Protein AF-A0A218UCF1-F1 (afdb_monomer)

pLDDT: mean 75.74, std 12.63, range [41.59, 90.06]

Sequence (157 aa):
MLAQFLASESQSLAMTVQILLKLDRLDLARKELKKMQEQDEDATLTQLATAWVNLALELAERGCPSLLLLNGQAAAAMGQGRWDEAEGLLHEALDKDSGHPETLLNLVVLSQHLGKAPEVTNRYLSQLKDAHKNHPFIKEYQAKVRTTLTAWPSNMH

InterPro domains:
  IPR006822 Coatomer, epsilon subunit [PF04733] (12-144)
  IPR006822 Coatomer, epsilon subunit [PTHR10805] (13-144)
  IPR011990 Tetratricopeptide-like helical domain superfamily [G3DSA:1.25.40.10] (2-148)
  IPR011990 Tetratricopeptide-like helical domain superfamily [SSF48452] (18-119)

Solvent-accessible surface area (backbone atoms only — not comparable to full-atom values): 8644 Å² total; per-residue (Å²): 109,68,70,59,52,51,50,52,52,50,49,52,47,41,53,48,30,53,51,28,52,75,67,74,36,56,72,57,22,54,56,49,47,50,55,37,44,74,72,40,55,86,39,71,60,36,47,49,47,48,51,52,52,50,52,52,44,52,48,55,72,69,60,51,68,46,61,66,53,33,42,50,52,20,51,52,28,47,76,70,70,39,51,72,61,18,50,54,36,39,49,58,35,35,77,74,41,80,64,43,59,67,45,35,49,54,49,33,53,49,32,59,74,72,66,48,62,67,66,62,35,50,49,37,55,48,51,38,46,73,64,42,73,81,40,70,64,58,56,52,50,54,48,51,55,49,50,61,61,67,70,68,74,90,87,86,128

Foldseek 3Di:
DVVVVLVVVLVVLLVVLVVCVVVVNLVVSVVSLVVSCVSPCPDPSSVVSVVSSVVSVCVVVVPPCDLVNLLVVLVVCVVVVNLVSSVVSLVVSCVVPVQDLSSLVSQLVSCVVVVHDVVSSVVSVVSPCVSPVPDPVVVVVVVVVVCVVVVDDDPDD

Nearest PDB structures (foldseek):
  5a1v-assembly1_Q  TM=5.827E-01  e=8.953E-13  Mus musculus
  3mkr-assembly1_A  TM=5.811E-01  e=8.953E-13  Bos taurus
  6tzt-assembly1_A  TM=5.743E-01  e=4.525E-12  Homo sapiens
  9g8o-assembly1_B  TM=5.319E-01  e=1.126E-01  Homo sapiens
  9hcj-assembly1_00  TM=4.157E-01  e=2.592E+00  Dictyostelium discoideum

Secondary structure (DSSP, 8-state):
-HHHHHHHHHHHHHHHHHHHHHTT-HHHHHHHHHHHHHH-SSSHHHHHHHHHHHHHHHHHHTT---HHHHHHHHHHHHHTT-HHHHHHHHHHHHHH-TT-HHHHHHHHHHHHHTT--HHHHHHHHHHHHHH-TT-HHHHHHHHHHHHHHHT--S---

Structure (mmCIF, N/CA/C/O backbone):
data_AF-A0A218UCF1-F1
#
_entry.id   AF-A0A218UCF1-F1
#
loop_
_atom_site.group_PDB
_atom_site.id
_atom_site.type_symbol
_atom_site.label_atom_id
_atom_site.label_alt_id
_atom_site.label_comp_id
_atom_site.label_asym_id
_atom_site.label_entity_id
_atom_site.label_seq_id
_atom_site.pdbx_PDB_ins_code
_atom_site.Cartn_x
_atom_site.Cartn_y
_atom_site.Cartn_z
_atom_site.occupancy
_atom_site.B_iso_or_equiv
_atom_site.auth_seq_id
_atom_site.auth_comp_id
_atom_site.auth_asym_id
_atom_site.auth_atom_id
_atom_site.pdbx_PDB_model_num
ATOM 1 N N . MET A 1 1 ? -13.095 -11.824 37.705 1.00 55.03 1 MET A N 1
ATOM 2 C CA . MET A 1 1 ? -13.439 -12.849 36.694 1.00 55.03 1 MET A CA 1
ATOM 3 C C . MET A 1 1 ? -14.139 -12.223 35.485 1.00 55.03 1 MET A C 1
ATOM 5 O O . MET A 1 1 ? -13.581 -12.317 34.404 1.00 55.03 1 MET A O 1
ATOM 9 N N . LEU A 1 2 ? -15.248 -11.484 35.653 1.00 51.50 2 LEU A N 1
ATOM 10 C CA . LEU A 1 2 ? -15.925 -10.768 34.550 1.00 51.50 2 LEU A CA 1
ATOM 11 C C . LEU A 1 2 ? -15.026 -9.759 33.810 1.00 51.50 2 LEU A C 1
ATOM 13 O O . LEU A 1 2 ? -14.935 -9.821 32.594 1.00 51.50 2 LEU A O 1
ATOM 17 N N . ALA A 1 3 ? -14.276 -8.911 34.523 1.00 56.88 3 ALA A N 1
ATOM 18 C CA . ALA A 1 3 ? -13.360 -7.948 33.891 1.00 56.88 3 ALA A CA 1
ATOM 19 C C . ALA A 1 3 ? -12.252 -8.611 33.045 1.00 56.88 3 ALA A C 1
ATOM 21 O O . ALA A 1 3 ? -11.808 -8.059 32.048 1.00 56.88 3 ALA A O 1
ATOM 22 N N . GLN A 1 4 ? -11.821 -9.818 33.418 1.00 58.22 4 GLN A N 1
ATOM 23 C CA . GLN A 1 4 ? -10.763 -10.550 32.716 1.00 58.22 4 GLN A CA 1
ATOM 24 C C . GLN A 1 4 ? -11.309 -11.299 31.492 1.00 58.22 4 GLN A C 1
ATOM 26 O O . GLN A 1 4 ? -10.628 -11.400 30.477 1.00 58.22 4 GLN A O 1
ATOM 31 N N . PHE A 1 5 ? -12.563 -11.756 31.569 1.00 57.03 5 PHE A N 1
ATOM 32 C CA . PHE A 1 5 ? -13.308 -12.307 30.439 1.00 57.03 5 PHE A CA 1
ATOM 33 C C . PHE A 1 5 ? -13.610 -11.222 29.390 1.00 57.03 5 PHE A C 1
ATOM 35 O O . PHE A 1 5 ? -13.285 -11.396 28.218 1.00 57.03 5 PHE A O 1
ATOM 42 N N . LEU A 1 6 ? -14.092 -10.054 29.826 1.00 56.75 6 LEU A N 1
ATOM 43 C CA . LEU A 1 6 ? -14.320 -8.888 28.962 1.00 56.75 6 LEU A CA 1
ATOM 44 C C . LEU A 1 6 ? -13.016 -8.369 28.334 1.00 56.75 6 LEU A C 1
ATOM 46 O O . LEU A 1 6 ? -12.990 -8.022 27.155 1.00 56.75 6 LEU A O 1
ATOM 50 N N . ALA A 1 7 ? -11.903 -8.389 29.078 1.00 62.69 7 ALA A N 1
ATOM 51 C CA . ALA A 1 7 ? -10.587 -8.053 28.535 1.00 62.69 7 ALA A CA 1
ATOM 52 C C . ALA A 1 7 ? -10.133 -9.035 27.439 1.00 62.69 7 ALA A C 1
ATOM 54 O O . ALA A 1 7 ? -9.508 -8.618 26.470 1.00 62.69 7 ALA A O 1
ATOM 55 N N . SER A 1 8 ? -10.453 -10.328 27.555 1.00 72.69 8 SER A N 1
ATOM 56 C CA . SER A 1 8 ? -10.092 -11.314 26.524 1.00 72.69 8 SER A CA 1
ATOM 57 C C . SER A 1 8 ? -10.919 -11.165 25.243 1.00 72.69 8 SER A C 1
ATOM 59 O O . SER A 1 8 ? -10.394 -11.310 24.138 1.00 72.69 8 SER A O 1
ATOM 61 N N . GLU A 1 9 ? -12.196 -10.810 25.383 1.00 74.75 9 GLU A N 1
ATOM 62 C CA . GLU A 1 9 ? -13.119 -10.642 24.260 1.00 74.75 9 GLU A CA 1
ATOM 63 C C . GLU A 1 9 ? -12.818 -9.351 23.479 1.00 74.75 9 GLU A C 1
ATOM 65 O O . GLU A 1 9 ? -12.666 -9.375 22.256 1.00 74.75 9 GLU A O 1
ATOM 70 N N . SER A 1 10 ? -12.585 -8.244 24.191 1.00 74.38 10 SER A N 1
ATOM 71 C CA . SER A 1 10 ? -12.153 -6.967 23.600 1.00 74.38 10 SER A CA 1
ATOM 72 C C . SER A 1 10 ? -10.777 -7.054 22.926 1.00 74.38 10 SER A C 1
ATOM 74 O O . SER A 1 10 ? -10.584 -6.479 21.856 1.00 74.38 10 SER A O 1
ATOM 76 N N . GLN A 1 11 ? -9.829 -7.825 23.475 1.00 81.25 11 GLN A N 1
ATOM 77 C CA . GLN A 1 11 ? -8.550 -8.110 22.808 1.00 81.25 11 GLN A CA 1
ATOM 78 C C . GLN A 1 11 ? -8.735 -8.876 21.494 1.00 81.25 11 GLN A C 1
ATOM 80 O O . GLN A 1 11 ? -8.093 -8.548 20.493 1.00 81.25 11 GLN A O 1
ATOM 85 N N . SER A 1 12 ? -9.615 -9.880 21.477 1.00 83.62 12 SER A N 1
ATOM 86 C CA . SER A 1 12 ? -9.919 -10.651 20.267 1.00 83.62 12 SER A CA 1
ATOM 87 C C . SER A 1 12 ? -10.544 -9.773 19.178 1.00 83.62 12 SER A C 1
ATOM 89 O O . SER A 1 12 ? -10.127 -9.830 18.014 1.00 83.62 12 SER A O 1
ATOM 91 N N . LEU A 1 13 ? -11.482 -8.901 19.556 1.00 85.38 13 LEU A N 1
ATOM 92 C CA . LEU A 1 13 ? -12.092 -7.934 18.646 1.00 85.38 13 LEU A CA 1
ATOM 93 C C . LEU A 1 13 ? -11.062 -6.926 18.117 1.00 85.38 13 LEU A C 1
ATOM 95 O O . LEU A 1 13 ? -10.999 -6.709 16.908 1.00 85.38 13 LEU A O 1
ATOM 99 N N . ALA A 1 14 ? -10.187 -6.393 18.975 1.00 85.25 14 ALA A N 1
ATOM 100 C CA . ALA A 1 14 ? -9.130 -5.464 18.571 1.00 85.25 14 ALA A CA 1
ATOM 101 C C . ALA A 1 14 ? -8.161 -6.085 17.548 1.00 85.25 14 ALA A C 1
ATOM 103 O O . ALA A 1 14 ? -7.832 -5.457 16.539 1.00 85.25 14 ALA A O 1
ATOM 104 N N . MET A 1 15 ? -7.738 -7.339 17.760 1.00 84.75 15 MET A N 1
ATOM 105 C CA . MET A 1 15 ? -6.906 -8.065 16.789 1.00 84.75 15 MET A CA 1
ATOM 106 C C . MET A 1 15 ? -7.650 -8.302 15.473 1.00 84.75 15 MET A C 1
ATOM 108 O O . MET A 1 15 ? -7.066 -8.171 14.398 1.00 84.75 15 MET A O 1
ATOM 112 N N . THR A 1 16 ? -8.947 -8.607 15.540 1.00 87.12 16 THR A N 1
ATOM 113 C CA . THR A 1 16 ? -9.783 -8.797 14.349 1.00 87.12 16 THR A CA 1
ATOM 114 C C . THR A 1 16 ? -9.886 -7.504 13.541 1.00 87.12 16 THR A C 1
ATOM 116 O O . THR A 1 16 ? -9.673 -7.531 12.330 1.00 87.12 16 THR A O 1
ATOM 119 N N . VAL A 1 17 ? -10.120 -6.361 14.196 1.00 86.44 17 VAL A N 1
ATOM 120 C CA . VAL A 1 17 ? -10.099 -5.033 13.558 1.00 86.44 17 VAL A CA 1
ATOM 121 C C . VAL A 1 17 ? -8.752 -4.793 12.873 1.00 86.44 17 VAL A C 1
ATOM 123 O O . VAL A 1 17 ? -8.720 -4.421 11.702 1.00 86.44 17 VAL A O 1
ATOM 126 N N . GLN A 1 18 ? -7.636 -5.079 13.549 1.00 83.44 18 GLN A N 1
ATOM 127 C CA . GLN A 1 18 ? -6.300 -4.896 12.980 1.00 83.44 18 GLN A CA 1
ATOM 128 C C . GLN A 1 18 ? -6.053 -5.773 11.738 1.00 83.44 18 GLN A C 1
ATOM 130 O O . GLN A 1 18 ? -5.503 -5.292 10.746 1.00 83.44 18 GLN A O 1
ATOM 135 N N . ILE A 1 19 ? -6.480 -7.040 11.760 1.00 82.06 19 ILE A N 1
ATOM 136 C CA . ILE A 1 19 ? -6.372 -7.952 10.609 1.00 82.06 19 ILE A CA 1
ATOM 137 C C . ILE A 1 19 ? -7.255 -7.468 9.454 1.00 82.06 19 ILE A C 1
ATOM 139 O O . ILE A 1 19 ? -6.800 -7.429 8.314 1.00 82.06 19 ILE A O 1
ATOM 143 N N . LEU A 1 20 ? -8.495 -7.058 9.731 1.00 82.38 20 LEU A N 1
ATOM 144 C CA . LEU A 1 20 ? -9.422 -6.563 8.709 1.00 82.38 20 LEU A CA 1
ATOM 145 C C . LEU A 1 20 ? -8.908 -5.290 8.031 1.00 82.38 20 LEU A C 1
ATOM 147 O O . LEU A 1 20 ? -9.030 -5.165 6.813 1.00 82.38 20 LEU A O 1
ATOM 151 N N . LEU A 1 21 ? -8.277 -4.390 8.790 1.00 78.25 21 LEU A N 1
ATOM 152 C CA . LEU A 1 21 ? -7.595 -3.217 8.239 1.00 78.25 21 LEU A CA 1
ATOM 153 C C . LEU A 1 21 ? -6.400 -3.609 7.360 1.00 78.25 21 LEU A C 1
ATOM 155 O O . LEU A 1 21 ? -6.213 -3.031 6.297 1.00 78.25 21 LEU A O 1
ATOM 159 N N . LYS A 1 22 ? -5.618 -4.628 7.7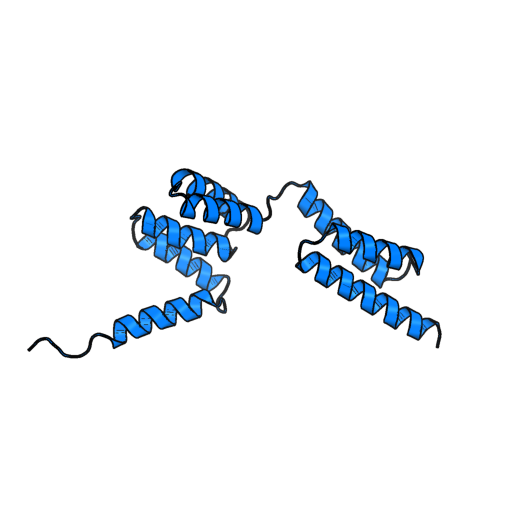45 1.00 72.31 22 LYS A N 1
ATOM 160 C CA . LYS A 1 22 ? -4.522 -5.159 6.909 1.00 72.31 22 LYS A CA 1
ATOM 161 C C . LYS A 1 22 ? -5.001 -5.835 5.621 1.00 72.31 22 LYS A C 1
ATOM 163 O O . LYS A 1 22 ? -4.218 -5.949 4.685 1.00 72.31 22 LYS A O 1
ATOM 168 N N . LEU A 1 23 ? -6.256 -6.278 5.577 1.00 73.75 23 LEU A N 1
ATOM 169 C CA . LEU A 1 23 ? -6.904 -6.861 4.400 1.00 73.75 23 LEU A CA 1
ATOM 170 C C . LEU A 1 23 ? -7.661 -5.823 3.552 1.00 73.75 23 LEU A C 1
ATOM 172 O O . LEU A 1 23 ? -8.422 -6.220 2.672 1.00 73.75 23 LEU A O 1
ATOM 176 N N . ASP A 1 24 ? -7.514 -4.522 3.835 1.00 70.81 24 ASP A N 1
ATOM 177 C CA . ASP A 1 24 ? -8.249 -3.430 3.173 1.00 70.81 24 ASP A CA 1
ATOM 178 C C . ASP A 1 24 ? -9.788 -3.557 3.277 1.00 70.81 24 ASP A C 1
ATOM 180 O O . ASP A 1 24 ? -10.553 -2.972 2.511 1.00 70.81 24 ASP A O 1
ATOM 184 N N . ARG A 1 25 ? -10.294 -4.304 4.269 1.00 81.81 25 ARG A N 1
ATOM 185 C CA . ARG A 1 25 ? -11.735 -4.496 4.513 1.00 81.81 25 ARG A CA 1
ATOM 186 C C . ARG A 1 25 ? -12.254 -3.524 5.565 1.00 81.81 25 ARG A C 1
ATOM 188 O O . ARG A 1 25 ? -12.751 -3.929 6.620 1.00 81.81 25 ARG A O 1
ATOM 195 N N . LEU A 1 26 ? -12.177 -2.235 5.244 1.00 82.38 26 LEU A N 1
ATOM 196 C CA . LEU A 1 26 ? -12.562 -1.137 6.136 1.00 82.38 26 LEU A CA 1
ATOM 197 C C . LEU A 1 26 ? -14.032 -1.231 6.596 1.00 82.38 26 LEU A C 1
ATOM 199 O O . LEU A 1 26 ? -14.335 -0.967 7.760 1.00 82.38 26 LEU A O 1
ATOM 203 N N . ASP A 1 27 ? -14.928 -1.719 5.736 1.00 81.38 27 ASP A N 1
ATOM 204 C CA . ASP A 1 27 ? -16.347 -1.926 6.065 1.00 81.38 27 ASP A CA 1
ATOM 205 C C . ASP A 1 27 ? -16.544 -2.914 7.224 1.00 81.38 27 ASP A C 1
ATOM 207 O O . ASP A 1 27 ? -17.342 -2.689 8.136 1.00 81.38 27 ASP A O 1
ATOM 211 N N . LEU A 1 28 ? -15.799 -4.025 7.194 1.00 82.75 28 LEU A N 1
ATOM 212 C CA . LEU A 1 28 ? -15.866 -5.050 8.232 1.00 82.75 28 LEU A CA 1
ATOM 213 C C . LEU A 1 28 ? -15.164 -4.575 9.504 1.00 82.75 28 LEU A C 1
ATOM 215 O O . LEU A 1 28 ? -15.672 -4.819 10.595 1.00 82.75 28 LEU A O 1
ATOM 219 N N . ALA A 1 29 ? -14.045 -3.856 9.370 1.00 86.19 29 ALA A N 1
ATOM 220 C CA . ALA A 1 29 ? -13.339 -3.274 10.508 1.00 86.19 29 ALA A CA 1
ATOM 221 C C . ALA A 1 29 ? -14.237 -2.298 11.290 1.00 86.19 29 ALA A C 1
ATOM 223 O O . ALA A 1 29 ? -14.308 -2.378 12.514 1.00 86.19 29 ALA A O 1
ATOM 224 N N . ARG A 1 30 ? -15.008 -1.448 10.593 1.00 87.19 30 ARG A N 1
ATOM 225 C CA . ARG A 1 30 ? -16.016 -0.567 11.212 1.00 87.19 30 ARG A CA 1
ATOM 226 C C . ARG A 1 30 ? -17.104 -1.351 11.950 1.00 87.19 30 ARG A C 1
ATOM 228 O O . ARG A 1 30 ? -17.550 -0.926 13.014 1.00 87.19 30 ARG A O 1
ATOM 235 N N . LYS A 1 31 ? -17.537 -2.491 11.402 1.00 89.06 31 LYS A N 1
ATOM 236 C CA . LYS A 1 31 ? -18.565 -3.336 12.023 1.00 89.06 31 LYS A CA 1
ATOM 237 C C . LYS A 1 31 ? -18.080 -3.958 13.333 1.00 89.06 31 LYS A C 1
ATOM 239 O O . LYS A 1 31 ? -18.826 -3.951 14.307 1.00 89.06 31 LYS A O 1
ATOM 244 N N . GLU A 1 32 ? -16.855 -4.480 13.360 1.00 88.00 32 GLU A N 1
ATOM 245 C CA . GLU A 1 32 ? -16.274 -5.047 14.584 1.00 88.00 32 GLU A CA 1
ATOM 246 C C . GLU A 1 32 ? -15.928 -3.957 15.611 1.00 88.00 32 GLU A C 1
ATOM 248 O O . GLU A 1 32 ? -16.182 -4.148 16.799 1.00 88.00 32 GLU A O 1
ATOM 253 N N . LEU A 1 33 ? -15.476 -2.776 15.170 1.00 89.50 33 LEU A N 1
ATOM 254 C CA . LEU A 1 33 ? -15.269 -1.625 16.056 1.00 89.50 33 LEU A CA 1
ATOM 255 C C . LEU A 1 33 ? -16.563 -1.208 16.767 1.00 89.50 33 LEU A C 1
ATOM 257 O O . LEU A 1 33 ? -16.546 -0.936 17.964 1.00 89.50 33 LEU A O 1
ATOM 261 N N . LYS A 1 34 ? -17.696 -1.200 16.056 1.00 90.06 34 LYS A N 1
ATOM 262 C CA . LYS A 1 34 ? -18.987 -0.845 16.655 1.00 90.06 34 LYS A CA 1
ATOM 263 C C . LYS A 1 34 ? -19.372 -1.792 17.797 1.00 90.06 34 LYS A C 1
ATOM 265 O O . LYS A 1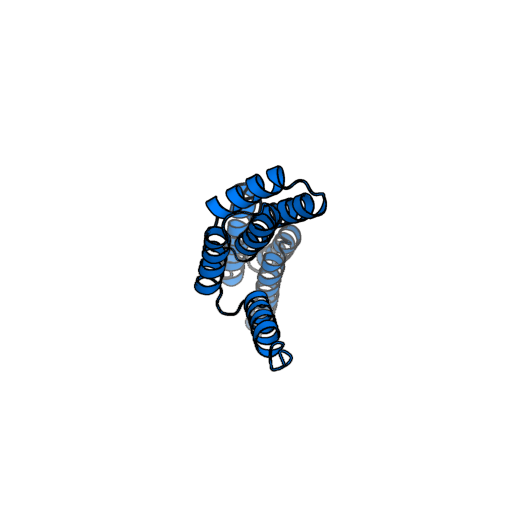 34 ? -19.862 -1.333 18.820 1.00 90.06 34 LYS A O 1
ATOM 270 N N . LYS A 1 35 ? -19.081 -3.092 17.667 1.00 88.38 35 LYS A N 1
ATOM 271 C CA . LYS A 1 35 ? -19.293 -4.058 18.759 1.00 88.38 35 LYS A CA 1
ATOM 272 C C . LYS A 1 35 ? -18.397 -3.771 19.964 1.00 88.38 35 LYS A C 1
ATOM 274 O O . LYS A 1 35 ? -18.849 -3.917 21.092 1.00 88.38 35 LYS A O 1
ATOM 279 N N . ME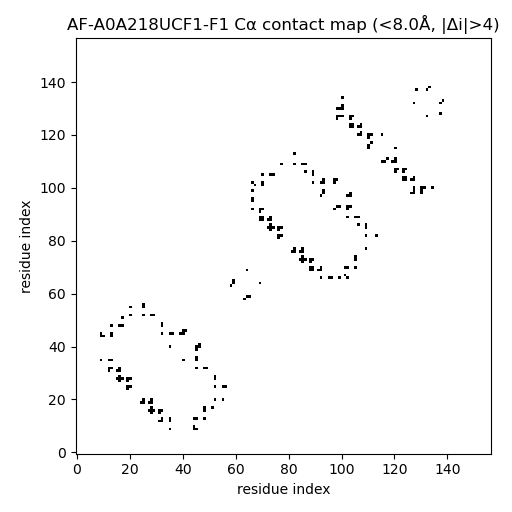T A 1 36 ? -17.147 -3.356 19.734 1.00 85.94 36 MET A N 1
ATOM 280 C CA . MET A 1 36 ? -16.250 -2.953 20.825 1.00 85.94 36 MET A CA 1
ATOM 281 C C . MET A 1 36 ? -16.777 -1.716 21.560 1.00 85.94 36 MET A C 1
ATOM 283 O O . MET A 1 36 ? -16.767 -1.698 22.785 1.00 85.94 36 MET A O 1
ATOM 287 N N . GLN A 1 37 ? -17.285 -0.721 20.826 1.00 88.00 37 GLN A N 1
ATOM 288 C CA . GLN A 1 37 ? -17.895 0.485 21.403 1.00 88.00 37 GLN A CA 1
ATOM 289 C C . GLN A 1 37 ? -19.177 0.174 22.187 1.00 88.00 37 GLN A C 1
ATOM 291 O O . GLN A 1 37 ? -19.396 0.744 23.248 1.00 88.00 37 GLN A O 1
ATOM 296 N N . GLU A 1 38 ? -19.999 -0.764 21.705 1.00 88.25 38 GLU A N 1
ATOM 297 C CA . GLU A 1 38 ? -21.197 -1.232 22.418 1.00 88.25 38 GLU A CA 1
ATOM 298 C C . GLU A 1 38 ? -20.862 -1.993 23.713 1.00 88.25 38 GLU A C 1
ATOM 300 O O . GLU A 1 38 ? -21.667 -1.989 24.645 1.00 88.25 38 GLU A O 1
ATOM 305 N N . GLN A 1 39 ? -19.695 -2.647 23.783 1.00 85.12 39 GLN A N 1
ATOM 306 C CA . GLN A 1 39 ? -19.228 -3.315 25.000 1.00 85.12 39 GLN A CA 1
ATOM 307 C C . GLN A 1 39 ? -18.628 -2.334 26.012 1.00 85.12 39 GLN A C 1
ATOM 309 O O . GLN A 1 39 ? -18.995 -2.379 27.185 1.00 85.12 39 GLN A O 1
ATOM 314 N N . ASP A 1 40 ? -17.680 -1.503 25.576 1.00 83.62 40 ASP A N 1
ATOM 315 C CA . ASP A 1 40 ? -16.988 -0.525 26.417 1.00 83.62 40 ASP A CA 1
ATOM 316 C C . ASP A 1 40 ? -16.284 0.517 25.532 1.00 83.62 40 ASP A C 1
ATOM 318 O O . ASP A 1 40 ? -15.235 0.250 24.935 1.00 83.62 40 ASP A O 1
ATOM 322 N N . GLU A 1 41 ? -16.875 1.707 25.421 1.00 85.62 41 GLU A N 1
ATOM 323 C CA . GLU A 1 41 ? -16.338 2.809 24.616 1.00 85.62 41 GLU A CA 1
ATOM 324 C C . GLU A 1 41 ? -15.091 3.449 25.250 1.00 85.62 41 GLU A C 1
ATOM 326 O O . GLU A 1 41 ? -14.179 3.866 24.531 1.00 85.62 41 GLU A O 1
ATOM 331 N N . ASP A 1 42 ? -15.005 3.473 26.582 1.00 86.50 42 ASP A N 1
ATOM 332 C CA . ASP A 1 42 ? -13.911 4.109 27.327 1.00 86.50 42 ASP A CA 1
ATOM 333 C C . ASP A 1 42 ? -12.696 3.182 27.500 1.00 86.50 42 ASP A C 1
ATOM 335 O O . ASP A 1 42 ? -11.606 3.624 27.886 1.00 86.50 42 ASP A O 1
ATOM 339 N N . ALA A 1 43 ? -12.842 1.893 27.178 1.00 86.56 43 ALA A N 1
ATOM 340 C CA . ALA A 1 43 ? -11.734 0.952 27.169 1.00 86.56 43 ALA A CA 1
ATOM 341 C C . ALA A 1 43 ? -10.599 1.431 26.251 1.00 86.56 43 ALA A C 1
ATOM 343 O O . ALA A 1 43 ? -10.783 1.753 25.074 1.00 86.56 43 ALA A O 1
ATOM 344 N N . THR A 1 44 ? -9.368 1.373 26.763 1.00 85.25 44 THR A N 1
ATOM 345 C CA . THR A 1 44 ? -8.160 1.786 26.028 1.00 85.25 44 THR A CA 1
ATOM 346 C C . THR A 1 44 ? -7.987 1.049 24.697 1.00 85.25 44 THR A C 1
ATOM 348 O O . THR A 1 44 ? -7.516 1.638 23.726 1.00 85.25 44 THR A O 1
ATOM 351 N N . LEU A 1 45 ? -8.403 -0.220 24.621 1.00 84.69 45 LEU A N 1
ATOM 352 C CA . LEU A 1 45 ? -8.388 -1.010 23.386 1.00 84.69 45 LEU A CA 1
ATOM 353 C C . LEU A 1 45 ? -9.419 -0.526 22.362 1.00 84.69 45 LEU A C 1
ATOM 355 O O . LEU A 1 45 ? -9.109 -0.490 21.172 1.00 84.69 45 LEU A O 1
ATOM 359 N N . THR A 1 46 ? -10.613 -0.129 22.804 1.00 87.81 46 THR A N 1
ATOM 360 C CA . THR A 1 46 ? -11.658 0.427 21.934 1.00 87.81 46 THR A CA 1
ATOM 361 C C . THR A 1 46 ? -11.241 1.786 21.387 1.00 87.81 46 THR A C 1
ATOM 363 O O 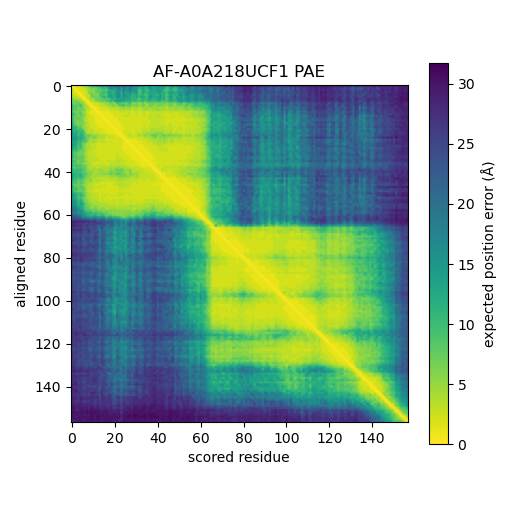. THR A 1 46 ? -11.368 2.037 20.187 1.00 87.81 46 THR A O 1
ATOM 366 N N . GLN A 1 47 ? -10.646 2.631 22.228 1.00 88.94 47 GLN A N 1
ATOM 367 C CA . GLN A 1 47 ? -10.070 3.911 21.812 1.00 88.94 47 GLN A CA 1
ATOM 368 C C . GLN A 1 47 ? -8.928 3.718 20.798 1.00 88.94 47 GLN A C 1
ATOM 370 O O . GLN A 1 47 ? -8.885 4.392 19.767 1.00 88.94 47 GLN A O 1
ATOM 375 N N . LEU A 1 48 ? -8.044 2.736 21.018 1.00 85.19 48 LEU A N 1
ATOM 376 C CA . LEU A 1 48 ? -6.967 2.407 20.078 1.00 85.19 48 LEU A CA 1
ATOM 377 C C . LEU A 1 48 ? -7.504 1.889 18.732 1.00 85.19 48 LEU A C 1
ATOM 379 O O . LEU A 1 48 ? -7.057 2.333 17.674 1.00 85.19 48 LEU A O 1
ATOM 383 N N . ALA A 1 49 ? -8.486 0.986 18.760 1.00 87.06 49 ALA A N 1
ATOM 384 C CA . ALA A 1 49 ? -9.132 0.473 17.555 1.00 87.06 49 ALA A CA 1
ATOM 385 C C . ALA A 1 49 ? -9.865 1.587 16.785 1.00 87.06 49 ALA A C 1
ATOM 387 O O . ALA A 1 49 ? -9.799 1.632 15.555 1.00 87.06 49 ALA A O 1
ATOM 388 N N . THR A 1 50 ? -10.490 2.527 17.502 1.00 88.31 50 THR A N 1
ATOM 389 C CA . THR A 1 50 ? -11.121 3.723 16.922 1.00 88.31 50 THR A CA 1
ATOM 390 C C . THR A 1 50 ? -10.091 4.585 16.194 1.00 88.31 50 THR A C 1
ATOM 392 O O . THR A 1 50 ? -10.311 4.962 15.044 1.00 88.31 50 THR A O 1
ATOM 395 N N . ALA A 1 51 ? -8.932 4.833 16.810 1.00 87.88 51 ALA A N 1
ATOM 396 C CA . ALA A 1 51 ? -7.848 5.586 16.184 1.00 87.88 51 ALA A CA 1
ATOM 397 C C . ALA A 1 51 ? -7.328 4.913 14.899 1.00 87.88 51 ALA A C 1
ATOM 399 O O . ALA A 1 51 ? -7.123 5.594 13.896 1.00 87.88 51 ALA A O 1
ATOM 400 N N . TRP A 1 52 ? -7.160 3.584 14.884 1.00 85.31 52 TRP A N 1
ATOM 401 C CA . TRP A 1 52 ? -6.731 2.859 13.679 1.00 85.31 52 TRP A CA 1
ATOM 402 C C . TRP A 1 52 ? -7.746 2.928 12.540 1.00 85.31 52 TRP A C 1
ATOM 404 O O . TRP A 1 52 ? -7.357 3.126 11.390 1.00 85.31 52 TRP A O 1
ATOM 414 N N . VAL A 1 53 ? -9.037 2.777 12.845 1.00 87.19 53 VAL A N 1
ATOM 415 C CA . VAL A 1 53 ? -10.100 2.866 11.836 1.00 87.19 53 VAL A CA 1
ATOM 416 C C . VAL A 1 53 ? -10.217 4.288 11.294 1.00 87.19 53 VAL A C 1
ATOM 418 O O . VAL A 1 53 ? -10.313 4.454 10.081 1.00 87.19 53 VAL A O 1
ATOM 421 N N . ASN A 1 54 ? -10.147 5.307 12.155 1.00 86.00 54 ASN A N 1
ATOM 422 C CA . ASN A 1 54 ? -10.168 6.709 11.733 1.00 86.00 54 ASN A CA 1
ATOM 423 C C . ASN A 1 54 ? -8.958 7.062 10.866 1.00 86.00 54 ASN A C 1
ATOM 425 O O . ASN A 1 54 ? -9.121 7.708 9.838 1.00 86.00 54 ASN A O 1
ATOM 429 N N . LEU A 1 55 ? -7.765 6.572 11.211 1.00 80.19 55 LEU A N 1
ATOM 430 C CA . LEU A 1 55 ? -6.583 6.752 10.371 1.00 80.19 55 LEU A CA 1
ATOM 431 C C . LEU A 1 55 ? -6.757 6.074 9.004 1.00 80.19 55 LEU A C 1
ATOM 433 O O . LEU A 1 55 ? -6.463 6.673 7.976 1.00 80.19 55 LEU A O 1
ATOM 437 N N . ALA A 1 56 ? -7.266 4.840 8.971 1.00 75.75 56 ALA A N 1
ATOM 438 C CA . ALA A 1 56 ? -7.543 4.141 7.716 1.00 75.75 56 ALA A CA 1
ATOM 439 C C . ALA A 1 56 ? -8.597 4.871 6.865 1.00 75.75 56 ALA A C 1
ATOM 441 O O . ALA A 1 56 ? -8.508 4.878 5.639 1.00 75.75 56 ALA A O 1
ATOM 442 N N . LEU A 1 57 ? -9.568 5.519 7.511 1.00 77.69 57 LEU A N 1
ATOM 443 C CA . LEU A 1 57 ? -10.565 6.357 6.856 1.00 77.69 57 LEU A CA 1
ATOM 444 C C . LEU A 1 57 ? -9.989 7.628 6.282 1.00 77.69 57 LEU A C 1
ATOM 446 O O . LEU A 1 57 ? -10.240 7.902 5.119 1.00 77.69 57 LEU A O 1
ATOM 450 N N . GLU A 1 58 ? -9.196 8.370 7.049 1.00 72.44 58 GLU A N 1
ATOM 451 C CA . GLU A 1 58 ? -8.525 9.560 6.532 1.00 72.44 58 GLU A CA 1
ATOM 452 C C . GLU A 1 58 ? -7.629 9.206 5.340 1.00 72.44 58 GLU A C 1
ATOM 454 O O . GLU A 1 58 ? -7.572 9.958 4.369 1.00 72.44 58 GLU A O 1
ATOM 459 N N . LEU A 1 59 ? -6.970 8.044 5.364 1.00 64.94 59 LEU A N 1
ATOM 460 C CA . LEU A 1 59 ? -6.178 7.551 4.234 1.00 64.94 59 LEU A CA 1
ATOM 461 C C . LEU A 1 59 ? -7.045 7.195 3.014 1.00 64.94 59 LEU A C 1
ATOM 463 O O . LEU A 1 59 ? -6.632 7.462 1.884 1.00 64.94 59 LEU A O 1
ATOM 467 N N . ALA A 1 60 ? -8.240 6.639 3.226 1.00 64.69 60 ALA A N 1
ATOM 468 C CA . ALA A 1 60 ? -9.193 6.331 2.160 1.00 64.69 60 A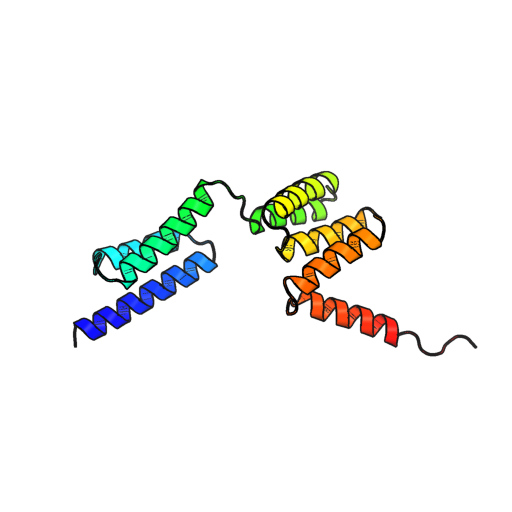LA A CA 1
ATOM 469 C C . ALA A 1 60 ? -9.869 7.594 1.585 1.00 64.69 60 ALA A C 1
ATOM 471 O O . ALA A 1 60 ? -9.981 7.742 0.369 1.00 64.69 60 ALA A O 1
ATOM 472 N N . GLU A 1 61 ? -10.288 8.528 2.443 1.00 60.84 61 GLU A N 1
ATOM 473 C CA . GLU A 1 61 ? -11.006 9.763 2.097 1.00 60.84 61 GLU A CA 1
ATOM 474 C C . GLU A 1 61 ? -10.095 10.821 1.473 1.00 60.84 61 GLU A C 1
ATOM 476 O O . GLU A 1 61 ? -10.524 11.544 0.574 1.00 60.84 61 GLU A O 1
ATOM 481 N N . ARG A 1 62 ? -8.813 10.879 1.866 1.00 57.22 62 ARG A N 1
ATOM 482 C CA . ARG A 1 62 ? -7.810 11.721 1.189 1.00 57.22 62 ARG A CA 1
ATOM 483 C C . ARG A 1 62 ? -7.524 11.273 -0.242 1.00 57.22 62 ARG A C 1
ATOM 485 O O . ARG A 1 62 ? -6.737 11.934 -0.915 1.00 57.22 62 ARG A O 1
ATOM 492 N N . GLY A 1 63 ? -8.140 10.184 -0.711 1.0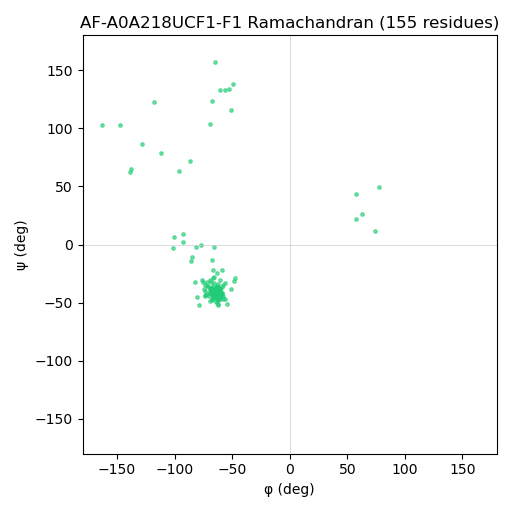0 49.56 63 GLY A N 1
ATOM 493 C CA . GLY A 1 63 ? -7.996 9.739 -2.085 1.00 49.56 63 GLY A CA 1
ATOM 494 C C . GLY A 1 63 ? -6.533 9.493 -2.415 1.00 49.56 63 GLY A C 1
ATOM 495 O O . GLY A 1 63 ? -6.061 9.891 -3.475 1.00 49.56 63 GLY A O 1
ATOM 496 N N . CYS A 1 64 ? -5.792 8.855 -1.510 1.00 48.94 64 CYS A N 1
ATOM 497 C CA . CYS A 1 64 ? -4.661 8.079 -1.973 1.00 48.94 64 CYS A CA 1
ATOM 498 C C . CYS A 1 64 ? -5.301 6.902 -2.714 1.00 48.94 64 CYS A C 1
ATOM 500 O O . CYS A 1 64 ? -5.814 6.014 -2.030 1.00 48.94 64 CYS A O 1
ATOM 502 N N . PRO A 1 65 ? -5.337 6.842 -4.066 1.00 53.47 65 PRO A N 1
ATOM 503 C CA . PRO A 1 65 ? -5.463 5.542 -4.694 1.00 53.47 65 PRO A CA 1
ATOM 504 C C . PRO A 1 65 ? -4.358 4.733 -4.034 1.00 53.47 65 PRO A C 1
ATOM 506 O O . PRO A 1 65 ? -3.192 5.151 -4.051 1.00 53.47 65 PRO A O 1
ATOM 509 N N . SER A 1 66 ? -4.755 3.703 -3.285 1.00 65.75 66 SER A N 1
ATOM 510 C CA . SER A 1 66 ? -3.799 2.917 -2.526 1.00 65.75 66 SER A CA 1
ATOM 511 C C . SER A 1 66 ? -2.686 2.571 -3.503 1.00 65.75 66 SER A C 1
ATOM 513 O O . SER A 1 66 ? -2.954 2.323 -4.681 1.00 65.75 66 SER A O 1
ATOM 515 N N . LEU A 1 67 ? -1.427 2.648 -3.080 1.00 71.00 67 LEU A N 1
ATOM 516 C CA . LEU A 1 67 ? -0.313 2.298 -3.967 1.00 71.00 67 LEU A CA 1
ATOM 517 C C . LEU A 1 67 ? -0.590 0.948 -4.650 1.00 71.00 67 LEU A C 1
ATOM 519 O O . LEU A 1 67 ? -0.294 0.779 -5.826 1.00 71.00 67 LEU A O 1
ATOM 523 N N . LEU A 1 68 ? -1.302 0.061 -3.950 1.00 71.25 68 LEU A N 1
ATOM 524 C CA . LEU A 1 68 ? -1.927 -1.151 -4.462 1.00 71.25 68 LEU A CA 1
ATOM 525 C C . LEU A 1 68 ? -2.871 -0.944 -5.666 1.00 71.25 68 LEU A C 1
ATOM 527 O O . LEU A 1 68 ? -2.716 -1.637 -6.665 1.00 71.25 68 LEU A O 1
ATOM 531 N N . LEU A 1 69 ? -3.840 -0.025 -5.606 1.00 76.62 69 LEU A N 1
ATOM 532 C CA . LEU A 1 69 ? -4.746 0.282 -6.717 1.00 76.62 69 LEU A CA 1
ATOM 533 C C . LEU A 1 69 ? -4.000 0.860 -7.926 1.00 76.62 69 LEU A C 1
ATOM 535 O O . LEU A 1 69 ? -4.237 0.394 -9.038 1.00 76.62 69 LEU A O 1
ATOM 539 N N . LEU A 1 70 ? -3.085 1.819 -7.725 1.00 80.19 70 LEU A N 1
ATOM 540 C CA . LEU A 1 70 ? -2.276 2.371 -8.826 1.00 80.19 70 LEU A CA 1
ATOM 541 C C . LEU A 1 70 ? -1.419 1.284 -9.478 1.00 80.19 70 LEU A C 1
ATOM 543 O O . LEU A 1 70 ? -1.391 1.162 -10.701 1.00 80.19 70 LEU A O 1
ATOM 547 N N . ASN A 1 71 ? -0.777 0.440 -8.667 1.00 81.38 71 ASN A N 1
ATOM 548 C CA . ASN A 1 71 ? 0.005 -0.687 -9.166 1.00 81.38 71 ASN A CA 1
ATOM 549 C C . ASN A 1 71 ? -0.855 -1.744 -9.858 1.00 81.38 71 ASN A C 1
ATOM 551 O O . ASN A 1 71 ? -0.438 -2.294 -10.874 1.00 81.38 71 ASN A O 1
ATOM 555 N N . GLY A 1 72 ? -2.056 -2.015 -9.350 1.00 80.38 72 GLY A N 1
ATOM 556 C CA . GLY A 1 72 ? -3.007 -2.932 -9.971 1.00 80.38 72 GLY A CA 1
ATOM 557 C C . GLY A 1 72 ? -3.496 -2.423 -11.327 1.00 80.38 72 GLY A C 1
ATOM 558 O O . GLY A 1 72 ? -3.531 -3.183 -12.295 1.00 80.38 72 GLY A O 1
ATOM 559 N N . GLN A 1 73 ? -3.813 -1.129 -11.425 1.00 81.19 73 GLN A N 1
ATOM 560 C CA . GLN A 1 73 ? -4.190 -0.483 -12.683 1.00 81.19 73 GLN A CA 1
ATOM 561 C C . GLN A 1 73 ? -3.027 -0.477 -13.679 1.00 81.19 73 GLN A C 1
ATOM 563 O O . GLN A 1 73 ? -3.219 -0.851 -14.835 1.00 81.19 73 GLN A O 1
ATOM 568 N N . ALA A 1 74 ? -1.814 -0.149 -13.228 1.00 85.12 74 ALA A N 1
ATOM 569 C CA . ALA A 1 74 ? -0.618 -0.208 -14.058 1.00 85.12 74 ALA A CA 1
ATOM 570 C C . ALA A 1 74 ? -0.334 -1.632 -14.558 1.00 85.12 74 ALA A C 1
ATOM 572 O O . ALA A 1 74 ? -0.086 -1.826 -15.745 1.00 85.12 74 ALA A O 1
ATOM 573 N N . ALA A 1 75 ? -0.431 -2.649 -13.696 1.00 84.06 75 ALA A N 1
ATOM 574 C CA . ALA A 1 75 ? -0.251 -4.048 -14.081 1.00 84.06 75 ALA A CA 1
ATOM 575 C C . ALA A 1 75 ? -1.292 -4.506 -15.113 1.00 84.06 75 ALA A C 1
ATOM 577 O O . ALA A 1 75 ? -0.946 -5.173 -16.090 1.00 84.06 75 ALA A O 1
ATOM 578 N N . ALA A 1 76 ? -2.554 -4.104 -14.943 1.00 83.19 76 ALA A N 1
ATOM 579 C CA . ALA A 1 76 ? -3.606 -4.375 -15.917 1.00 83.19 76 ALA A CA 1
ATOM 580 C C . ALA A 1 76 ? -3.344 -3.672 -17.261 1.00 83.19 76 ALA A C 1
ATOM 582 O O . ALA A 1 76 ? -3.514 -4.288 -18.313 1.00 83.19 76 ALA A O 1
ATOM 583 N N . ALA A 1 77 ? -2.895 -2.413 -17.241 1.00 83.62 77 ALA A N 1
ATOM 584 C CA . ALA A 1 77 ? -2.535 -1.659 -18.440 1.00 83.62 77 ALA A CA 1
ATOM 585 C C . ALA A 1 77 ? -1.331 -2.283 -19.174 1.00 83.62 77 ALA A C 1
ATOM 587 O O . ALA A 1 77 ? -1.406 -2.495 -20.386 1.00 83.62 77 ALA A O 1
ATOM 588 N N . MET A 1 78 ? -0.282 -2.691 -18.447 1.00 83.88 78 MET A N 1
ATOM 589 C CA . MET A 1 78 ? 0.858 -3.439 -18.999 1.00 83.88 78 MET A CA 1
ATOM 590 C C . MET A 1 78 ? 0.412 -4.753 -19.654 1.00 83.88 78 MET A C 1
ATOM 592 O O . MET A 1 78 ? 0.815 -5.051 -20.776 1.00 83.88 78 MET A O 1
ATOM 596 N N . GLY A 1 79 ? -0.478 -5.514 -19.006 1.00 79.94 79 GLY A N 1
ATOM 597 C CA . GLY A 1 79 ? -1.029 -6.756 -19.564 1.00 79.94 79 GLY A CA 1
ATOM 598 C C . GLY A 1 79 ? -1.858 -6.556 -20.840 1.00 79.94 79 GLY A C 1
ATOM 599 O O . GLY A 1 79 ? -1.970 -7.467 -21.655 1.00 79.94 79 GLY A O 1
ATOM 600 N N . GLN A 1 80 ? -2.407 -5.358 -21.040 1.00 83.12 80 GLN A N 1
ATOM 601 C CA . GLN A 1 80 ? -3.140 -4.971 -22.247 1.00 83.12 80 GLN A CA 1
ATOM 602 C C . GLN A 1 80 ? -2.245 -4.304 -23.306 1.00 83.12 80 GLN A C 1
ATOM 604 O O . GLN A 1 80 ? -2.748 -3.876 -24.343 1.00 83.12 80 GLN A O 1
ATOM 609 N N . GLY A 1 81 ? -0.935 -4.194 -23.058 1.00 84.19 81 GLY A N 1
ATOM 610 C CA . GLY A 1 81 ? 0.022 -3.531 -23.948 1.00 84.19 81 GLY A CA 1
ATOM 611 C C . GLY A 1 81 ? -0.071 -2.001 -23.952 1.00 84.19 81 GLY A C 1
ATOM 612 O O . GLY A 1 81 ? 0.524 -1.359 -24.814 1.00 84.19 81 GLY A O 1
ATOM 613 N N . ARG A 1 82 ? -0.809 -1.404 -23.007 1.00 85.31 82 ARG A N 1
ATOM 614 C CA . ARG A 1 82 ? -0.955 0.051 -22.842 1.00 85.31 82 ARG A CA 1
ATOM 615 C C . ARG A 1 82 ? 0.174 0.593 -21.963 1.00 85.31 82 ARG A C 1
ATOM 617 O O . ARG A 1 82 ? -0.031 0.936 -20.801 1.00 85.31 82 ARG A O 1
ATOM 624 N N . TRP A 1 83 ? 1.386 0.618 -22.514 1.00 85.88 83 TRP A N 1
ATOM 625 C CA . TRP A 1 83 ? 2.604 0.959 -21.769 1.00 85.88 83 TRP A CA 1
ATOM 626 C C . TRP A 1 83 ? 2.665 2.428 -21.334 1.00 85.88 83 TRP A C 1
ATOM 628 O O . TRP A 1 83 ? 3.059 2.693 -20.204 1.00 85.88 83 TRP A O 1
ATOM 638 N N . ASP A 1 84 ? 2.217 3.364 -22.175 1.00 85.50 84 ASP A N 1
ATOM 639 C CA . ASP A 1 84 ? 2.240 4.803 -21.857 1.00 85.50 84 ASP A CA 1
ATOM 640 C C . ASP A 1 84 ? 1.337 5.149 -20.657 1.00 85.50 84 ASP A C 1
ATOM 642 O O . ASP A 1 84 ? 1.691 5.948 -19.791 1.00 85.50 84 ASP A O 1
ATOM 646 N N . GLU A 1 85 ? 0.171 4.503 -20.567 1.00 84.69 85 GLU A N 1
ATOM 647 C CA . GLU A 1 85 ? -0.764 4.666 -19.446 1.00 84.69 85 GLU A CA 1
ATOM 648 C C . GLU A 1 85 ? -0.213 4.032 -18.164 1.00 84.69 85 GLU A C 1
ATOM 650 O O . GLU A 1 85 ? -0.280 4.634 -17.091 1.00 84.69 85 GLU A O 1
ATOM 655 N N . ALA A 1 86 ? 0.388 2.843 -18.278 1.00 86.38 86 ALA A N 1
ATOM 656 C CA . ALA A 1 86 ? 1.054 2.192 -17.156 1.00 86.38 86 ALA A CA 1
ATOM 657 C C . ALA A 1 86 ? 2.210 3.040 -16.607 1.00 86.38 86 ALA A C 1
ATOM 659 O O . ALA A 1 86 ? 2.372 3.136 -15.393 1.00 86.38 86 ALA A O 1
ATOM 660 N N . GLU A 1 87 ? 2.991 3.683 -17.477 1.00 87.38 87 GLU A N 1
ATOM 661 C CA . GLU A 1 87 ? 4.086 4.560 -17.069 1.00 87.38 87 GLU A CA 1
ATOM 662 C C . GLU A 1 87 ? 3.585 5.747 -16.238 1.00 87.38 87 GLU A C 1
ATOM 664 O O . GLU A 1 87 ? 4.131 6.014 -15.166 1.00 87.38 87 GLU A O 1
ATOM 669 N N . GLY A 1 88 ? 2.513 6.412 -16.681 1.00 86.94 88 GLY A N 1
ATOM 670 C CA . GLY A 1 88 ? 1.905 7.522 -15.944 1.00 86.94 88 GLY A CA 1
ATOM 671 C C . GLY A 1 88 ? 1.410 7.109 -14.555 1.00 86.94 88 GLY A C 1
ATOM 672 O O . GLY A 1 88 ? 1.730 7.764 -13.563 1.00 86.94 88 GLY A O 1
ATOM 673 N N . LEU A 1 89 ? 0.701 5.979 -14.470 1.00 85.06 89 LEU A N 1
ATOM 674 C CA . LEU A 1 89 ? 0.177 5.442 -13.206 1.00 85.06 89 LEU A CA 1
ATOM 675 C C . LEU A 1 89 ? 1.293 5.045 -12.227 1.00 85.06 89 LEU A C 1
ATOM 677 O O . LEU A 1 89 ? 1.178 5.266 -11.020 1.00 85.06 89 LEU A O 1
ATOM 681 N N . LEU A 1 90 ? 2.391 4.475 -12.734 1.00 87.06 90 LEU A N 1
ATOM 682 C CA . LEU A 1 90 ? 3.541 4.094 -11.911 1.00 87.06 90 LEU A CA 1
ATOM 683 C C . LEU A 1 90 ? 4.355 5.296 -11.444 1.00 87.06 90 LEU A C 1
ATOM 685 O O . LEU A 1 90 ? 4.858 5.276 -10.323 1.00 87.06 90 LEU A O 1
ATOM 689 N N . HIS A 1 91 ? 4.472 6.343 -12.261 1.00 88.38 91 HIS A N 1
ATOM 690 C CA . HIS A 1 91 ? 5.088 7.595 -11.831 1.00 88.38 91 HIS A CA 1
ATOM 691 C C . HIS A 1 91 ? 4.262 8.287 -10.748 1.00 88.38 91 HIS A C 1
ATOM 693 O O . HIS A 1 91 ? 4.826 8.708 -9.742 1.00 88.38 91 HIS A O 1
ATOM 699 N N . GLU A 1 92 ? 2.935 8.297 -10.880 1.00 85.62 92 GLU A N 1
ATOM 700 C CA . GLU A 1 92 ? 2.053 8.815 -9.833 1.00 85.62 92 GLU A CA 1
ATOM 701 C C . GLU A 1 92 ? 2.189 8.016 -8.523 1.00 85.62 92 GLU A C 1
ATOM 703 O O . GLU A 1 92 ? 2.172 8.585 -7.429 1.00 85.62 92 GLU A O 1
ATOM 708 N N . ALA A 1 93 ? 2.366 6.693 -8.610 1.00 83.62 93 ALA A N 1
ATOM 709 C CA . ALA A 1 93 ? 2.632 5.855 -7.442 1.00 83.62 93 ALA A CA 1
ATOM 710 C C . ALA A 1 93 ? 4.019 6.129 -6.835 1.00 83.62 93 ALA A C 1
ATOM 712 O O . ALA A 1 93 ? 4.166 6.126 -5.613 1.00 83.62 93 ALA A O 1
ATOM 713 N N . LEU A 1 94 ? 5.027 6.391 -7.670 1.00 84.88 94 LEU A N 1
ATOM 714 C CA . LEU A 1 94 ? 6.395 6.679 -7.239 1.00 84.88 94 LEU A CA 1
ATOM 715 C C . LEU A 1 94 ? 6.505 8.039 -6.533 1.00 84.88 94 LEU A C 1
ATOM 717 O O . LEU A 1 94 ? 7.238 8.151 -5.551 1.00 84.88 94 LEU A O 1
ATOM 721 N N . ASP A 1 95 ? 5.758 9.044 -6.997 1.00 84.56 95 ASP A N 1
ATOM 722 C CA . ASP A 1 95 ? 5.683 10.365 -6.362 1.00 84.56 95 ASP A CA 1
ATOM 723 C C . ASP A 1 95 ? 5.028 10.297 -4.973 1.00 84.56 95 ASP A C 1
ATOM 725 O O . ASP A 1 95 ? 5.340 11.100 -4.092 1.00 84.56 95 ASP A O 1
ATOM 729 N N . LYS A 1 96 ? 4.140 9.317 -4.757 1.00 78.56 96 LYS A N 1
ATOM 730 C CA . LYS A 1 96 ? 3.479 9.072 -3.464 1.00 78.56 96 LYS A CA 1
ATOM 731 C C . LYS A 1 96 ? 4.359 8.289 -2.497 1.00 78.56 96 LYS A C 1
ATOM 733 O O . LYS A 1 96 ? 4.445 8.655 -1.327 1.00 78.56 96 LYS A O 1
ATOM 738 N N . ASP A 1 97 ? 5.000 7.223 -2.967 1.00 76.75 97 ASP A N 1
ATOM 739 C CA . ASP A 1 97 ? 5.959 6.445 -2.185 1.00 76.75 97 ASP A CA 1
ATOM 740 C C . ASP A 1 97 ? 7.060 5.871 -3.081 1.00 76.75 97 ASP A C 1
ATOM 742 O O . ASP A 1 97 ? 6.906 4.851 -3.759 1.00 76.75 97 ASP A O 1
ATOM 746 N N . SER A 1 98 ? 8.220 6.520 -3.019 1.00 78.62 98 SER A N 1
ATOM 747 C CA . SER A 1 98 ? 9.411 6.115 -3.766 1.00 78.62 98 SER A CA 1
ATOM 748 C C . SER A 1 98 ? 10.023 4.778 -3.314 1.00 78.62 98 SER A C 1
ATOM 750 O O . SER A 1 98 ? 10.881 4.238 -4.014 1.00 78.62 98 SER A O 1
ATOM 752 N N . GLY A 1 99 ? 9.613 4.245 -2.156 1.00 75.00 99 GLY A N 1
ATOM 753 C CA . GLY A 1 99 ? 10.119 2.999 -1.578 1.00 75.00 99 GLY A CA 1
ATOM 754 C C . GLY A 1 99 ? 9.205 1.790 -1.774 1.00 75.00 99 GLY A C 1
ATOM 755 O O . GLY A 1 99 ? 9.579 0.686 -1.364 1.00 75.00 99 GLY A O 1
ATOM 756 N N . HIS A 1 100 ? 8.029 1.967 -2.382 1.00 79.88 100 HIS A N 1
ATOM 757 C CA . HIS A 1 100 ? 7.036 0.903 -2.492 1.00 79.88 100 HIS A CA 1
ATOM 758 C C . HIS A 1 100 ? 7.521 -0.233 -3.414 1.00 79.88 100 HIS A C 1
ATOM 760 O O . HIS A 1 100 ? 7.862 0.017 -4.579 1.00 79.88 100 HIS A O 1
ATOM 766 N N . PRO A 1 101 ? 7.565 -1.490 -2.932 1.00 77.75 101 PRO A N 1
ATOM 767 C CA . PRO A 1 101 ? 8.206 -2.572 -3.660 1.00 77.75 101 PRO A CA 1
ATOM 768 C C . PRO A 1 101 ? 7.452 -2.941 -4.941 1.00 77.75 101 PRO A C 1
ATOM 770 O O . PRO A 1 101 ? 8.105 -3.144 -5.966 1.00 77.75 101 PRO A O 1
ATOM 773 N N . GLU A 1 102 ? 6.112 -2.971 -4.930 1.00 78.75 102 GLU A N 1
ATOM 774 C CA . GLU A 1 102 ? 5.322 -3.240 -6.138 1.00 78.75 102 GLU A CA 1
ATOM 775 C C . GLU A 1 102 ? 5.509 -2.161 -7.223 1.00 78.75 102 GLU A C 1
ATOM 777 O O . GLU A 1 102 ? 5.645 -2.505 -8.399 1.00 78.75 102 GLU A O 1
ATOM 782 N N . THR A 1 103 ? 5.613 -0.877 -6.848 1.00 85.00 103 THR A N 1
ATOM 783 C CA . THR A 1 103 ? 5.837 0.230 -7.803 1.00 85.00 103 THR A CA 1
ATOM 784 C C . THR A 1 103 ? 7.182 0.096 -8.500 1.00 85.00 103 THR A C 1
ATOM 786 O O . THR A 1 103 ? 7.266 0.153 -9.727 1.00 85.00 103 THR A O 1
ATOM 789 N N . LEU A 1 104 ? 8.245 -0.126 -7.724 1.00 84.31 104 LEU A N 1
ATOM 790 C CA . LEU A 1 104 ? 9.595 -0.292 -8.260 1.00 84.31 104 LEU A CA 1
ATOM 791 C C . LEU A 1 104 ? 9.698 -1.530 -9.160 1.00 84.31 104 LEU A C 1
ATOM 793 O O . LEU A 1 104 ? 10.379 -1.494 -10.183 1.00 84.31 104 LEU A O 1
ATOM 797 N N . LEU A 1 105 ? 8.997 -2.611 -8.811 1.00 84.50 105 LEU A N 1
ATOM 798 C CA . LEU A 1 105 ? 8.915 -3.827 -9.620 1.00 84.50 105 LEU A CA 1
ATOM 799 C C . LEU A 1 105 ? 8.264 -3.588 -10.976 1.00 84.50 105 LEU A C 1
ATOM 801 O O . LEU A 1 105 ? 8.833 -3.942 -12.010 1.00 84.50 105 LEU A O 1
ATOM 805 N N . ASN A 1 106 ? 7.092 -2.965 -10.967 1.00 86.94 106 ASN A N 1
ATOM 806 C CA . ASN A 1 106 ? 6.369 -2.650 -12.186 1.00 86.94 106 ASN A CA 1
ATOM 807 C C . ASN A 1 106 ? 7.170 -1.678 -13.070 1.00 86.94 106 ASN A C 1
ATOM 809 O O . ASN A 1 106 ? 7.212 -1.864 -14.284 1.00 86.94 106 ASN A O 1
ATOM 813 N N . LEU A 1 107 ? 7.897 -0.720 -12.478 1.00 85.81 107 LEU A N 1
ATOM 814 C CA . LEU A 1 107 ? 8.807 0.173 -13.209 1.00 85.81 107 LEU A CA 1
ATOM 815 C C . LEU A 1 107 ? 9.991 -0.562 -13.847 1.00 85.81 107 LEU A C 1
ATOM 817 O O . LEU A 1 107 ? 10.364 -0.226 -14.966 1.00 85.81 107 LEU A O 1
ATOM 821 N N . VAL A 1 108 ? 10.564 -1.569 -13.179 1.00 85.44 108 VAL A N 1
ATOM 822 C CA . VAL A 1 108 ? 11.632 -2.419 -13.746 1.00 85.44 108 VAL A CA 1
ATOM 823 C C . VAL A 1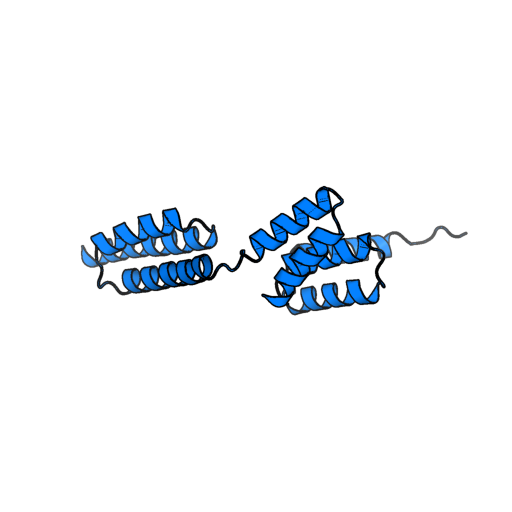 108 ? 11.130 -3.200 -14.962 1.00 85.44 108 VAL A C 1
ATOM 825 O O . VAL A 1 108 ? 11.836 -3.303 -15.965 1.00 85.44 108 VAL A O 1
ATOM 828 N N . VAL A 1 109 ? 9.918 -3.753 -14.887 1.00 85.25 109 VAL A N 1
ATOM 829 C CA . VAL A 1 109 ? 9.301 -4.488 -16.002 1.00 85.25 109 VAL A CA 1
ATOM 830 C C . VAL A 1 109 ? 8.996 -3.538 -17.161 1.00 85.25 109 VAL A C 1
ATOM 832 O O . VAL A 1 109 ? 9.349 -3.823 -18.306 1.00 85.25 109 VAL A O 1
ATOM 835 N N . LEU A 1 110 ? 8.416 -2.376 -16.863 1.00 86.19 110 LEU A N 1
ATOM 836 C CA . LEU A 1 110 ? 8.093 -1.352 -17.851 1.00 86.19 110 LEU A CA 1
ATOM 837 C C . LEU A 1 110 ? 9.352 -0.787 -18.532 1.00 86.19 110 LEU A C 1
ATOM 839 O O . LEU A 1 110 ? 9.384 -0.655 -19.754 1.00 86.19 110 LEU A O 1
ATOM 843 N N . SER A 1 111 ? 10.425 -0.515 -17.780 1.00 84.50 111 SER A N 1
ATOM 844 C CA . SER A 1 111 ? 11.682 -0.001 -18.338 1.00 84.50 111 SER A CA 1
ATOM 845 C C . SER A 1 111 ? 12.378 -1.015 -19.246 1.00 84.50 111 SER A C 1
ATOM 847 O O . SER A 1 111 ? 12.944 -0.619 -20.266 1.00 84.50 111 SER A O 1
ATOM 849 N N . GLN A 1 112 ? 12.300 -2.311 -18.922 1.00 82.12 112 GLN A N 1
ATOM 850 C CA . GLN A 1 112 ? 12.782 -3.381 -19.799 1.00 82.12 112 GLN A CA 1
ATOM 851 C C . GLN A 1 112 ? 11.947 -3.488 -21.079 1.00 82.12 112 GLN A C 1
ATOM 853 O O . GLN A 1 112 ? 12.519 -3.593 -22.162 1.00 82.12 112 GLN A O 1
ATOM 858 N N . HIS A 1 113 ? 10.616 -3.415 -20.976 1.00 80.62 113 HIS A N 1
ATOM 859 C CA . HIS A 1 113 ? 9.725 -3.482 -22.138 1.00 80.62 113 HIS A CA 1
ATOM 860 C C . HIS A 1 113 ? 9.886 -2.299 -23.096 1.00 80.62 113 HIS A C 1
ATOM 862 O O . HIS A 1 113 ? 9.872 -2.493 -24.309 1.00 80.62 113 HIS A O 1
ATOM 868 N N . LEU A 1 114 ? 10.089 -1.090 -22.570 1.00 80.38 114 LEU A N 1
ATOM 869 C CA . LEU A 1 114 ? 10.319 0.118 -23.369 1.00 80.38 114 LEU A CA 1
ATOM 870 C C . LEU A 1 114 ? 11.750 0.215 -23.930 1.00 80.38 114 LEU A C 1
ATOM 872 O O . LEU A 1 114 ? 12.076 1.190 -24.604 1.00 80.38 114 LEU A O 1
ATOM 876 N N . GLY A 1 115 ? 12.623 -0.759 -23.642 1.00 77.69 115 GLY A N 1
ATOM 877 C CA . GLY A 1 115 ? 14.015 -0.750 -24.099 1.00 77.69 115 GLY A CA 1
ATOM 878 C C . GLY A 1 115 ? 14.830 0.419 -23.539 1.00 77.69 115 GLY A C 1
ATOM 879 O O . GLY A 1 115 ? 15.782 0.869 -24.179 1.00 77.69 115 GLY A O 1
ATOM 880 N N . LYS A 1 116 ? 14.451 0.944 -22.364 1.00 80.62 116 LYS A N 1
ATOM 881 C CA . LYS A 1 116 ? 15.185 2.033 -21.713 1.00 80.62 116 LYS A CA 1
ATOM 882 C C . LYS A 1 116 ? 16.583 1.567 -21.316 1.00 80.62 116 LYS A C 1
ATOM 884 O O . LYS A 1 116 ? 16.839 0.378 -21.123 1.00 80.62 116 LYS A O 1
ATOM 889 N N . ALA A 1 117 ? 17.479 2.539 -21.164 1.00 78.50 117 ALA A N 1
ATOM 890 C CA . ALA A 1 117 ? 18.867 2.289 -20.813 1.00 78.50 117 ALA A CA 1
ATOM 891 C C . ALA A 1 117 ? 18.961 1.401 -19.547 1.00 78.50 117 ALA A C 1
ATOM 893 O O . ALA A 1 117 ? 18.231 1.643 -18.573 1.00 78.50 117 ALA A O 1
ATOM 894 N N . PRO A 1 118 ? 19.811 0.358 -19.541 1.00 75.50 118 PRO A N 1
ATOM 895 C CA . PRO A 1 118 ? 19.883 -0.617 -18.452 1.00 75.50 118 PRO A CA 1
ATOM 896 C C . PRO A 1 118 ? 20.222 0.024 -17.098 1.00 75.50 118 PRO A C 1
ATOM 898 O O . PRO A 1 118 ? 19.876 -0.527 -16.053 1.00 75.50 118 PRO A O 1
ATOM 901 N N . GLU A 1 119 ? 20.829 1.211 -17.099 1.00 80.62 119 GLU A N 1
ATOM 902 C CA . GLU A 1 119 ? 21.108 2.029 -15.921 1.00 80.62 119 GLU A CA 1
ATOM 903 C C . GLU A 1 119 ? 19.825 2.452 -15.190 1.00 80.62 119 GLU A C 1
ATOM 905 O O . GLU A 1 119 ? 19.796 2.460 -13.959 1.00 80.62 119 GLU A O 1
ATOM 910 N N . VAL A 1 120 ? 18.747 2.752 -15.925 1.00 79.25 120 VAL A N 1
ATOM 911 C CA . VAL A 1 120 ? 17.445 3.148 -15.358 1.00 79.25 120 VAL A CA 1
ATOM 912 C C . VAL A 1 120 ? 16.818 1.968 -14.622 1.00 79.25 120 VAL A C 1
ATOM 914 O O . VAL A 1 120 ? 16.436 2.077 -13.458 1.00 79.25 120 VAL A O 1
ATOM 917 N N . THR A 1 121 ? 16.803 0.806 -15.272 1.00 81.62 121 THR A N 1
ATOM 918 C CA . THR A 1 121 ? 16.328 -0.449 -14.682 1.00 81.62 121 THR A CA 1
ATOM 919 C C . THR A 1 121 ? 17.149 -0.814 -13.442 1.00 81.62 121 THR A C 1
ATOM 921 O O . THR A 1 121 ? 16.593 -1.167 -12.403 1.00 81.62 121 THR A O 1
ATOM 924 N N . ASN A 1 122 ? 18.478 -0.680 -13.509 1.00 81.44 122 ASN A N 1
ATOM 925 C CA . ASN A 1 122 ? 19.371 -1.012 -12.400 1.00 81.44 122 ASN A CA 1
ATOM 926 C C . ASN A 1 122 ? 19.233 -0.038 -11.216 1.00 81.44 122 ASN A C 1
ATOM 928 O O . ASN A 1 122 ? 19.377 -0.445 -10.061 1.00 81.44 122 ASN A O 1
ATOM 932 N N . ARG A 1 123 ? 18.891 1.231 -11.474 1.00 86.06 123 ARG A N 1
ATOM 933 C CA . ARG A 1 123 ? 18.568 2.215 -10.432 1.00 86.06 123 ARG A CA 1
ATOM 934 C C . ARG A 1 123 ? 17.342 1.788 -9.623 1.00 86.06 123 ARG A C 1
ATOM 936 O O . ARG A 1 123 ? 17.442 1.717 -8.400 1.00 86.06 123 ARG A O 1
ATOM 943 N N . TYR A 1 124 ? 16.226 1.457 -10.276 1.00 82.00 124 TYR A N 1
ATOM 944 C CA . TYR A 1 124 ? 15.013 0.997 -9.579 1.00 82.00 124 TYR A CA 1
ATOM 945 C C . TYR A 1 124 ? 15.247 -0.311 -8.821 1.00 82.00 124 TYR A C 1
ATOM 947 O O . TYR A 1 124 ? 14.793 -0.485 -7.692 1.00 82.00 124 TYR A O 1
ATOM 955 N N . LEU A 1 125 ? 16.037 -1.213 -9.402 1.00 78.50 125 LEU A N 1
ATOM 956 C CA . LEU A 1 125 ? 16.390 -2.488 -8.784 1.00 78.50 125 LEU A CA 1
ATOM 957 C C . LEU A 1 125 ? 17.300 -2.298 -7.555 1.00 78.50 125 LEU A C 1
ATOM 959 O O . LEU A 1 125 ? 17.202 -3.053 -6.588 1.00 78.50 125 LEU A O 1
ATOM 963 N N . SER A 1 126 ? 18.157 -1.274 -7.567 1.00 82.81 126 SER A N 1
ATOM 964 C CA . SER A 1 126 ? 18.971 -0.878 -6.411 1.00 82.81 126 SER A CA 1
ATOM 965 C C . SER A 1 126 ? 18.109 -0.258 -5.309 1.00 82.81 126 SER A C 1
ATOM 967 O O . SER A 1 126 ? 18.217 -0.675 -4.160 1.00 82.81 126 SER A O 1
ATOM 969 N N . GLN A 1 127 ? 17.172 0.629 -5.661 1.00 81.88 127 GLN A N 1
ATOM 970 C CA . GLN A 1 127 ? 16.202 1.187 -4.708 1.00 81.88 127 GLN A CA 1
ATOM 971 C C . GLN A 1 127 ? 15.346 0.097 -4.049 1.00 81.88 127 GLN A C 1
ATOM 973 O O . GLN A 1 127 ? 15.153 0.114 -2.835 1.00 81.88 127 GLN A O 1
ATOM 978 N N . LEU A 1 128 ? 14.902 -0.901 -4.819 1.00 78.50 128 LEU A N 1
ATOM 979 C CA . LEU A 1 128 ? 14.139 -2.035 -4.294 1.00 78.50 128 LEU A CA 1
ATOM 980 C C . LEU A 1 128 ? 14.969 -2.861 -3.298 1.00 78.50 128 LEU A C 1
ATOM 982 O O . LEU A 1 128 ? 14.457 -3.285 -2.261 1.00 78.50 128 LEU A O 1
ATOM 986 N N . LYS A 1 129 ? 16.260 -3.071 -3.591 1.00 75.75 129 LYS A N 1
ATOM 987 C CA . LYS A 1 129 ? 17.193 -3.759 -2.687 1.00 75.75 129 LYS A CA 1
ATOM 988 C C . LYS A 1 129 ? 17.430 -2.986 -1.400 1.00 75.75 129 LYS A C 1
ATOM 990 O O . LYS A 1 129 ? 17.497 -3.620 -0.353 1.00 75.75 129 LYS A O 1
ATOM 995 N N . ASP A 1 130 ? 17.541 -1.666 -1.462 1.00 78.12 130 ASP A N 1
ATOM 996 C CA . ASP A 1 130 ? 17.768 -0.847 -0.274 1.00 78.12 130 ASP A CA 1
ATOM 997 C C . ASP A 1 130 ? 16.522 -0.761 0.610 1.00 78.12 130 ASP A C 1
ATOM 999 O O . ASP A 1 130 ? 16.629 -0.934 1.826 1.00 78.12 130 ASP A O 1
ATOM 1003 N N . ALA A 1 131 ? 15.343 -0.588 0.006 1.00 69.69 131 ALA A N 1
ATOM 1004 C CA . ALA A 1 131 ? 14.076 -0.486 0.725 1.00 69.69 131 ALA A CA 1
ATOM 1005 C C . ALA A 1 131 ? 13.601 -1.839 1.291 1.00 69.69 131 ALA A C 1
ATOM 1007 O O . ALA A 1 131 ? 13.113 -1.903 2.417 1.00 69.69 131 ALA A O 1
ATOM 1008 N N . HIS A 1 132 ? 13.764 -2.936 0.540 1.00 65.12 132 HIS A N 1
ATOM 1009 C CA . HIS A 1 132 ? 13.156 -4.230 0.867 1.00 65.12 132 HIS A CA 1
ATOM 1010 C C . HIS A 1 132 ? 14.105 -5.417 0.625 1.00 65.12 132 HIS A C 1
ATOM 1012 O O . HIS A 1 132 ? 13.802 -6.334 -0.138 1.00 65.12 132 HIS A O 1
ATOM 1018 N N . LYS A 1 133 ? 15.233 -5.461 1.350 1.00 59.62 133 LYS A N 1
ATOM 1019 C CA . LYS A 1 133 ? 16.287 -6.505 1.251 1.00 59.62 133 LYS A CA 1
ATOM 1020 C C . LYS A 1 133 ? 15.787 -7.961 1.263 1.00 59.62 133 LYS A C 1
ATOM 1022 O O . LYS A 1 133 ? 16.430 -8.826 0.674 1.00 59.62 133 LYS A O 1
ATOM 1027 N N . ASN A 1 134 ? 14.654 -8.237 1.915 1.00 58.22 134 ASN A N 1
ATOM 1028 C CA . ASN A 1 134 ? 14.086 -9.582 2.067 1.00 58.22 134 ASN A CA 1
ATOM 1029 C C . ASN A 1 134 ? 12.925 -9.903 1.109 1.00 58.22 134 ASN A C 1
ATOM 1031 O O . ASN A 1 134 ? 12.311 -10.963 1.257 1.00 58.22 134 ASN A O 1
ATOM 1035 N N . HIS A 1 135 ? 12.615 -9.032 0.145 1.00 63.56 135 HIS A N 1
ATOM 1036 C CA . HIS A 1 135 ? 11.476 -9.233 -0.746 1.00 63.56 135 HIS A CA 1
ATOM 1037 C C . HIS A 1 135 ? 11.617 -10.543 -1.558 1.00 63.56 135 HIS A C 1
ATOM 1039 O O . HIS A 1 135 ? 12.690 -10.785 -2.128 1.00 63.56 135 HIS A O 1
ATOM 1045 N N . PRO A 1 136 ? 10.565 -11.388 -1.653 1.00 67.06 136 PRO A N 1
ATOM 1046 C CA . PRO A 1 136 ? 10.609 -12.670 -2.368 1.00 67.06 136 PRO A CA 1
ATOM 1047 C C . PRO A 1 136 ? 11.150 -12.552 -3.797 1.00 67.06 136 PRO A C 1
ATOM 1049 O O . PRO A 1 136 ? 11.972 -13.365 -4.219 1.00 67.06 136 PRO A O 1
ATOM 1052 N N . PHE A 1 137 ? 10.786 -11.474 -4.497 1.00 65.38 137 PHE A N 1
ATOM 1053 C CA . PHE A 1 137 ? 11.272 -11.204 -5.849 1.00 65.38 137 PHE A CA 1
ATOM 1054 C C . PHE A 1 137 ? 12.795 -11.033 -5.929 1.00 65.38 137 PHE A C 1
ATOM 1056 O O . PHE A 1 137 ? 13.413 -11.499 -6.878 1.00 65.38 137 PHE A O 1
ATOM 1063 N N . ILE A 1 138 ? 13.436 -10.392 -4.944 1.00 63.22 138 ILE A N 1
ATOM 1064 C CA . ILE A 1 138 ? 14.894 -10.184 -4.970 1.00 63.22 138 ILE A CA 1
ATOM 1065 C C . ILE A 1 138 ? 15.619 -11.522 -4.844 1.00 63.22 138 ILE A C 1
ATOM 1067 O O . ILE A 1 138 ? 16.626 -11.743 -5.518 1.00 63.22 138 ILE A O 1
ATOM 1071 N N . LYS A 1 139 ? 15.093 -12.431 -4.014 1.00 65.19 139 LYS A N 1
ATOM 1072 C CA . LYS A 1 139 ? 15.631 -13.789 -3.881 1.00 65.19 139 LYS A CA 1
ATOM 1073 C C . LYS A 1 139 ? 15.512 -14.555 -5.195 1.00 65.19 139 LYS A C 1
ATOM 1075 O O . LYS A 1 139 ? 16.478 -15.186 -5.615 1.00 65.19 139 LYS A O 1
ATOM 1080 N N . GLU A 1 140 ? 14.366 -14.456 -5.864 1.00 66.75 140 GLU A N 1
ATOM 1081 C CA . GLU A 1 140 ? 14.144 -15.116 -7.152 1.00 66.75 140 GLU A CA 1
ATOM 1082 C C . GLU A 1 140 ? 14.999 -14.508 -8.276 1.00 66.75 140 GLU A C 1
ATOM 1084 O O . GLU A 1 140 ? 15.596 -15.237 -9.066 1.00 66.75 140 GLU A O 1
ATOM 1089 N N . TYR A 1 141 ? 15.146 -13.181 -8.307 1.00 65.31 141 TYR A N 1
ATOM 1090 C CA . TYR A 1 141 ? 16.015 -12.482 -9.253 1.00 65.31 141 TYR A CA 1
ATOM 1091 C C . TYR A 1 141 ? 17.484 -12.887 -9.073 1.00 65.31 141 TYR A C 1
ATOM 1093 O O . TYR A 1 141 ? 18.156 -13.240 -10.040 1.00 65.31 141 TYR A O 1
ATOM 1101 N N . GLN A 1 142 ? 17.988 -12.901 -7.834 1.00 62.12 142 GLN A N 1
ATOM 1102 C CA . GLN A 1 142 ? 19.350 -13.359 -7.539 1.00 62.12 142 GLN A CA 1
ATOM 1103 C C . GLN A 1 142 ? 19.554 -14.834 -7.896 1.00 62.12 142 GLN A C 1
ATOM 1105 O O . GLN A 1 142 ? 20.624 -15.194 -8.387 1.00 62.12 142 GLN A O 1
ATOM 1110 N N . ALA A 1 143 ? 18.541 -15.678 -7.675 1.00 62.12 143 ALA A N 1
ATOM 1111 C CA . ALA A 1 143 ? 18.578 -17.076 -8.080 1.00 62.12 143 ALA A CA 1
ATOM 1112 C C . ALA A 1 143 ? 18.672 -17.206 -9.608 1.00 62.12 143 ALA A C 1
ATOM 1114 O O . ALA A 1 143 ? 19.581 -17.877 -10.086 1.00 62.12 143 ALA A O 1
ATOM 1115 N N . LYS A 1 144 ? 17.831 -16.493 -10.371 1.00 59.78 144 LYS A N 1
ATOM 1116 C CA . LYS A 1 144 ? 17.872 -16.487 -11.845 1.00 59.78 144 LYS A CA 1
ATOM 1117 C C . LYS A 1 144 ? 19.210 -15.981 -12.391 1.00 59.78 144 LYS A C 1
ATOM 1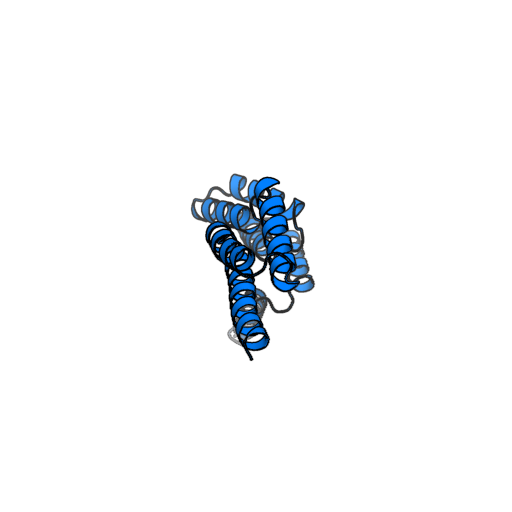119 O O . LYS A 1 144 ? 19.796 -16.659 -13.229 1.00 59.78 144 LYS A O 1
ATOM 1124 N N . VAL A 1 145 ? 19.740 -14.868 -11.870 1.00 60.44 145 VAL A N 1
ATOM 1125 C CA . VAL A 1 145 ? 21.060 -14.331 -12.268 1.00 60.44 145 VAL A CA 1
ATOM 1126 C C . VAL A 1 145 ? 22.184 -15.332 -11.973 1.00 60.44 145 VAL A C 1
ATOM 1128 O O . VAL A 1 145 ? 23.070 -15.544 -12.803 1.00 60.44 145 VAL A O 1
ATOM 1131 N N . ARG A 1 146 ? 22.148 -15.987 -10.806 1.00 52.25 146 ARG A N 1
ATOM 1132 C CA . ARG A 1 146 ? 23.131 -17.014 -10.440 1.00 52.25 146 ARG A CA 1
ATOM 1133 C C . ARG A 1 146 ? 23.037 -18.224 -11.369 1.00 52.25 146 ARG A C 1
ATOM 1135 O O . ARG A 1 146 ? 24.072 -18.678 -11.837 1.00 52.25 146 ARG A O 1
ATOM 1142 N N . THR A 1 147 ? 21.831 -18.691 -11.693 1.00 53.34 147 THR A N 1
ATOM 1143 C CA . THR A 1 147 ? 21.620 -19.814 -12.617 1.00 53.34 147 THR A CA 1
ATOM 1144 C C . THR A 1 147 ? 22.113 -19.499 -14.028 1.00 53.34 147 THR A C 1
ATOM 1146 O O . THR A 1 147 ? 22.779 -20.340 -14.623 1.00 53.34 147 THR A O 1
ATOM 1149 N N . THR A 1 148 ? 21.878 -18.288 -14.547 1.00 51.53 148 THR A N 1
ATOM 1150 C CA . THR A 1 148 ? 22.397 -17.873 -15.864 1.00 51.53 148 THR A CA 1
ATOM 1151 C C . THR A 1 148 ? 23.922 -17.768 -15.898 1.00 51.53 148 THR A C 1
ATOM 1153 O O . THR A 1 148 ? 24.524 -18.087 -16.917 1.00 51.53 148 THR A O 1
ATOM 1156 N N . LEU A 1 149 ? 24.562 -17.386 -14.786 1.00 50.62 149 LEU A N 1
ATOM 1157 C CA . LEU A 1 149 ? 26.026 -17.340 -14.677 1.00 50.62 149 LEU A CA 1
ATOM 1158 C C . LEU A 1 149 ? 26.647 -18.735 -14.501 1.00 50.62 149 LEU A C 1
ATOM 1160 O O . LEU A 1 149 ? 27.753 -18.972 -14.970 1.00 50.62 149 LEU A O 1
ATOM 1164 N N . THR A 1 150 ? 25.942 -19.677 -13.869 1.00 47.78 150 THR A N 1
ATOM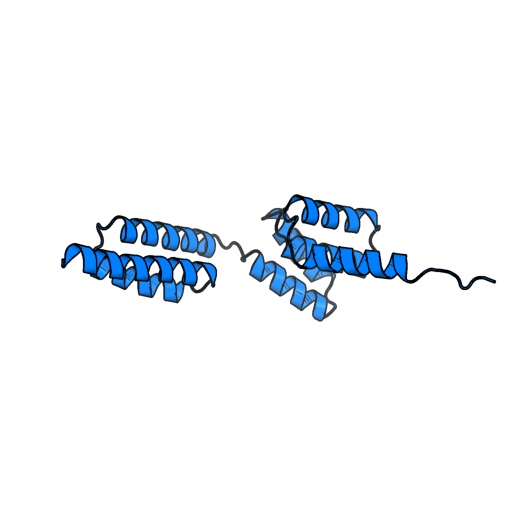 1165 C CA . THR A 1 150 ? 26.398 -21.073 -13.734 1.00 47.78 150 THR A CA 1
ATOM 1166 C C . THR A 1 150 ? 26.046 -21.959 -14.929 1.00 47.78 150 THR A C 1
ATOM 1168 O O . THR A 1 150 ? 26.586 -23.054 -15.034 1.00 47.78 150 THR A O 1
ATOM 1171 N N . ALA A 1 151 ? 25.150 -21.520 -15.820 1.00 46.69 151 ALA A N 1
ATOM 1172 C CA . ALA A 1 151 ? 24.767 -22.247 -17.034 1.00 46.69 151 ALA A CA 1
ATOM 1173 C C . ALA A 1 151 ? 25.756 -22.060 -18.199 1.00 46.69 151 ALA A C 1
ATOM 1175 O O . ALA A 1 151 ? 25.585 -22.690 -19.239 1.00 46.69 151 ALA A O 1
ATOM 1176 N N . TRP A 1 152 ? 26.808 -21.251 -18.019 1.00 46.19 152 TRP A N 1
ATOM 1177 C CA . TRP A 1 152 ? 27.924 -21.174 -18.961 1.00 46.19 152 TRP A CA 1
ATOM 1178 C C . TRP A 1 152 ? 29.229 -21.736 -18.377 1.00 46.19 152 TRP A C 1
ATOM 1180 O O . TRP A 1 152 ? 30.134 -20.981 -18.023 1.00 46.19 152 TRP A O 1
ATOM 1190 N N . PRO A 1 153 ? 29.389 -23.069 -18.344 1.00 47.62 153 PRO A N 1
ATOM 1191 C CA . PRO A 1 153 ? 30.702 -23.671 -18.416 1.00 47.62 153 PRO A CA 1
ATOM 1192 C C . PRO A 1 153 ? 30.813 -24.540 -19.680 1.00 47.62 153 PRO A C 1
ATOM 1194 O O . PRO A 1 153 ? 30.087 -25.512 -19.866 1.00 47.62 153 PRO A O 1
ATOM 1197 N N . SER A 1 154 ? 31.805 -24.209 -20.507 1.00 49.34 154 SER A N 1
ATOM 1198 C CA . SER A 1 154 ? 32.597 -25.211 -21.237 1.00 49.34 154 SER A CA 1
ATOM 1199 C C . SER A 1 154 ? 32.001 -25.892 -22.479 1.00 49.34 154 SER A C 1
ATOM 1201 O O . SER A 1 154 ? 32.143 -27.100 -22.621 1.00 49.34 154 SER A O 1
ATOM 1203 N N . ASN A 1 155 ? 31.448 -25.148 -23.441 1.00 43.66 155 ASN A N 1
ATOM 1204 C CA . ASN A 1 155 ? 31.382 -25.644 -24.829 1.00 43.66 155 ASN A CA 1
ATOM 1205 C C . ASN A 1 155 ? 31.737 -24.542 -25.840 1.00 43.66 155 ASN A C 1
ATOM 1207 O O . ASN A 1 155 ? 30.922 -24.080 -26.631 1.00 43.66 155 ASN A O 1
ATOM 1211 N N . MET A 1 156 ? 32.991 -24.103 -25.773 1.00 41.59 156 MET A N 1
ATOM 1212 C CA . MET A 1 156 ? 33.723 -23.578 -26.925 1.00 41.59 156 MET A CA 1
ATOM 1213 C C . MET A 1 156 ? 35.048 -24.342 -26.977 1.00 41.59 156 MET A C 1
ATOM 1215 O O . MET A 1 156 ? 36.039 -23.931 -26.377 1.00 41.59 156 MET A O 1
ATOM 1219 N N . HIS A 1 157 ? 35.003 -25.498 -27.634 1.00 43.19 157 HIS A N 1
ATOM 1220 C CA . HIS A 1 157 ? 36.140 -26.107 -28.312 1.00 43.19 157 HIS A CA 1
ATOM 1221 C C . HIS A 1 157 ? 35.806 -26.145 -29.799 1.00 43.19 157 HIS A C 1
ATOM 1223 O O . HIS A 1 157 ? 34.629 -26.441 -30.112 1.00 43.19 157 HIS A O 1
#

Organism: NCBI:txid40157

Radius of gyration: 22.52 Å; Cα contacts (8 Å, |Δi|>4): 133; chains: 1; bounding box: 57×38×65 Å

Mean predicted aligned error: 14.48 Å